Protein AF-A0A7V1F7G1-F1 (afdb_monomer)

Sequence (97 aa):
LILWGKQEGYKWFNLGMAPLSGLEDRALAPLWSRLGAFVFRHGEHFYNCQGLRQYKEKFDPEWKPKYLAYPGGFSLPRILANIASLISRGLAGIITK

pLDDT: mean 73.46, std 18.33, range [40.06, 98.31]

Structure (mmCIF, N/CA/C/O backbone):
data_AF-A0A7V1F7G1-F1
#
_entry.id   AF-A0A7V1F7G1-F1
#
loop_
_atom_site.group_PDB
_atom_site.id
_atom_site.type_symbol
_atom_site.label_atom_id
_atom_site.label_alt_id
_atom_site.label_comp_id
_atom_site.label_asym_id
_atom_site.label_entity_id
_atom_site.label_seq_id
_atom_site.pdbx_PDB_ins_code
_atom_site.Cartn_x
_atom_site.Cartn_y
_atom_site.Cartn_z
_atom_site.occupancy
_atom_site.B_iso_or_equiv
_atom_site.auth_seq_id
_atom_site.auth_comp_id
_atom_site.auth_asym_id
_atom_site.auth_atom_id
_atom_site.pdbx_PDB_model_num
ATOM 1 N N . LEU A 1 1 ? -11.628 9.507 12.114 1.00 94.25 1 LEU A N 1
ATOM 2 C CA . LEU A 1 1 ? -12.210 9.020 10.838 1.00 94.25 1 LEU A CA 1
ATOM 3 C C . LEU A 1 1 ? -12.753 7.599 10.944 1.00 94.25 1 LEU A C 1
ATOM 5 O O . LEU A 1 1 ? -13.944 7.449 10.751 1.00 94.25 1 LEU A O 1
ATOM 9 N N . ILE A 1 2 ? -11.951 6.584 11.303 1.00 95.62 2 ILE A N 1
ATOM 10 C CA . ILE A 1 2 ? -12.437 5.189 11.424 1.00 95.62 2 ILE A CA 1
ATOM 11 C C . ILE A 1 2 ? -13.606 5.069 12.419 1.00 95.62 2 ILE A C 1
ATOM 13 O O . ILE A 1 2 ? -14.654 4.537 12.072 1.00 95.62 2 ILE A O 1
ATOM 17 N N . LEU A 1 3 ? -13.460 5.622 13.632 1.00 96.69 3 LEU A N 1
ATOM 18 C CA . LEU A 1 3 ? -14.519 5.593 14.655 1.00 96.69 3 LEU A CA 1
ATOM 19 C C . LEU A 1 3 ? -15.780 6.354 14.230 1.00 96.69 3 LEU A C 1
ATOM 21 O O . LEU A 1 3 ? -16.883 5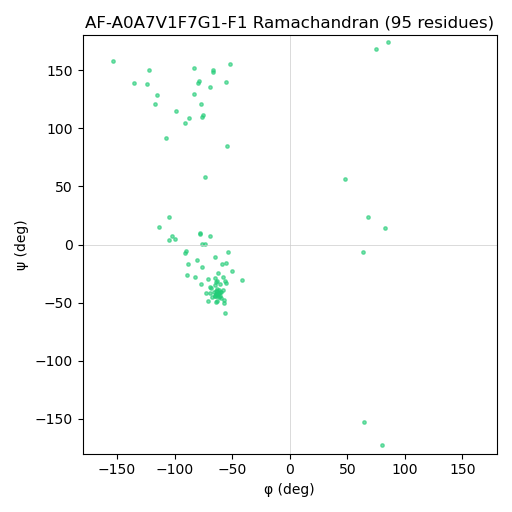.876 14.454 1.00 96.69 3 LEU A O 1
ATOM 25 N N . TRP A 1 4 ? -15.606 7.502 13.576 1.00 97.94 4 TRP A N 1
ATOM 26 C CA . TRP A 1 4 ? -16.716 8.273 13.016 1.00 97.94 4 TRP A CA 1
ATOM 27 C C . TRP A 1 4 ? -17.447 7.478 11.925 1.00 97.94 4 TRP A C 1
ATOM 29 O O . TRP A 1 4 ? -18.652 7.301 12.003 1.00 97.94 4 TRP A O 1
ATOM 39 N N . GLY A 1 5 ? -16.723 6.885 10.970 1.00 97.25 5 GLY A N 1
ATOM 40 C CA . GLY A 1 5 ? -17.333 6.053 9.930 1.00 97.25 5 GLY A CA 1
ATOM 41 C C . GLY A 1 5 ? -18.074 4.844 10.508 1.00 97.25 5 GLY A C 1
ATOM 42 O O . GLY A 1 5 ? -19.130 4.469 10.011 1.00 97.25 5 GLY A O 1
ATOM 43 N N . LYS A 1 6 ? -17.572 4.270 11.608 1.00 97.00 6 LYS A N 1
ATOM 44 C CA . LYS A 1 6 ? -18.285 3.222 12.345 1.00 97.00 6 LYS A CA 1
ATOM 45 C C . LYS A 1 6 ? -19.599 3.734 12.951 1.00 97.00 6 LYS A C 1
ATOM 47 O O . LYS A 1 6 ? -20.595 3.024 12.872 1.00 97.00 6 LYS A O 1
ATOM 52 N N . GLN A 1 7 ? -19.608 4.933 13.542 1.00 98.31 7 GLN A N 1
ATOM 53 C CA . GLN A 1 7 ? -20.819 5.560 14.097 1.00 98.31 7 GLN A CA 1
ATOM 54 C C . GLN A 1 7 ? -21.868 5.840 13.014 1.00 98.31 7 GLN A C 1
ATOM 56 O O . GLN A 1 7 ? -23.046 5.589 13.234 1.00 98.31 7 GLN A O 1
ATOM 61 N N . GLU A 1 8 ? -21.429 6.252 11.826 1.00 98.19 8 GLU A N 1
ATOM 62 C CA . GLU A 1 8 ? -22.290 6.473 10.656 1.00 98.19 8 GLU A CA 1
ATOM 63 C C . GLU A 1 8 ? -22.732 5.167 9.954 1.00 98.19 8 GLU A C 1
ATOM 65 O O . GLU A 1 8 ? -23.429 5.202 8.943 1.00 98.19 8 GLU A O 1
ATOM 70 N N . GLY A 1 9 ? -22.323 3.992 10.450 1.00 98.00 9 GLY A N 1
ATOM 71 C CA . GLY A 1 9 ? -22.752 2.693 9.918 1.00 98.00 9 GLY A CA 1
ATOM 72 C C . GLY A 1 9 ? -21.987 2.188 8.685 1.00 98.00 9 GLY A C 1
ATOM 73 O O . GLY A 1 9 ? -22.427 1.231 8.040 1.00 98.00 9 GLY A O 1
ATOM 74 N N . TYR A 1 10 ? -20.829 2.767 8.345 1.00 97.94 10 TYR A N 1
ATOM 75 C CA . TYR A 1 10 ? -19.988 2.254 7.259 1.00 97.94 10 TYR A CA 1
ATOM 76 C C . TYR A 1 10 ? -19.355 0.904 7.625 1.00 97.94 10 TYR A C 1
ATOM 78 O O . TYR A 1 10 ? -18.789 0.725 8.702 1.00 97.94 10 TYR A O 1
ATOM 86 N N . LYS A 1 11 ? -19.391 -0.043 6.678 1.00 96.44 11 LYS A N 1
ATOM 87 C CA . LYS A 1 11 ? -18.856 -1.405 6.863 1.00 96.44 11 LYS A CA 1
ATOM 88 C C . LYS A 1 11 ? -17.347 -1.516 6.651 1.00 96.44 11 LYS A C 1
ATOM 90 O O . LYS A 1 11 ? -16.717 -2.401 7.213 1.00 96.44 11 LYS A O 1
ATOM 95 N N . TRP A 1 12 ? -16.778 -0.647 5.819 1.00 95.75 12 TRP A N 1
ATOM 96 C CA . TRP A 1 12 ? -15.372 -0.702 5.424 1.00 95.75 12 TRP A CA 1
ATOM 97 C C . TRP A 1 12 ? -14.747 0.683 5.477 1.00 95.75 12 TRP A C 1
ATOM 99 O O . TRP A 1 12 ? -15.345 1.657 5.021 1.00 95.75 12 TRP A O 1
ATOM 109 N N . PHE A 1 13 ? -13.510 0.749 5.965 1.00 95.81 13 PHE A N 1
ATOM 110 C CA . PHE A 1 13 ? -12.678 1.941 5.886 1.00 95.81 13 PHE A CA 1
ATOM 111 C C . PHE A 1 13 ? -11.441 1.641 5.041 1.00 95.81 13 PHE A C 1
ATOM 113 O O . PHE A 1 13 ? -10.660 0.746 5.356 1.00 95.81 13 PHE A O 1
ATOM 120 N N . ASN A 1 14 ? -11.255 2.380 3.948 1.00 94.25 14 ASN A N 1
ATOM 121 C CA . ASN A 1 14 ? -10.110 2.191 3.067 1.00 94.25 14 ASN A CA 1
ATOM 122 C C . ASN A 1 14 ? -8.924 3.038 3.553 1.00 94.25 14 ASN A C 1
ATOM 124 O O . ASN A 1 14 ? -8.928 4.257 3.403 1.00 94.25 14 ASN A O 1
ATOM 128 N N . LEU A 1 15 ? -7.884 2.389 4.087 1.00 93.12 15 LEU A N 1
ATOM 129 C CA . LEU A 1 15 ? -6.642 3.044 4.534 1.00 93.12 15 LEU A CA 1
ATOM 130 C C . LEU A 1 15 ? -5.739 3.506 3.373 1.00 93.12 15 LEU A C 1
ATOM 132 O O . LEU A 1 15 ? -4.648 4.034 3.596 1.00 93.12 15 LEU A O 1
ATOM 136 N N . GLY A 1 16 ? -6.155 3.285 2.126 1.00 89.94 16 GLY A N 1
ATOM 137 C CA . GLY A 1 16 ? -5.364 3.522 0.927 1.00 89.94 16 GLY A CA 1
ATOM 138 C C . GLY A 1 16 ? -4.279 2.465 0.721 1.00 89.94 16 GLY A C 1
ATOM 139 O O . GLY A 1 16 ? -3.937 1.690 1.616 1.00 89.94 16 GLY A O 1
ATOM 140 N N . MET A 1 17 ? -3.677 2.460 -0.465 1.00 87.44 17 MET A N 1
ATOM 141 C CA . MET A 1 17 ? -2.633 1.495 -0.814 1.00 87.44 17 MET A CA 1
ATOM 142 C C . MET A 1 17 ? -1.350 1.680 0.012 1.00 87.44 17 MET A C 1
ATOM 144 O O . MET A 1 17 ? -0.992 2.795 0.392 1.00 87.44 17 MET A O 1
ATOM 148 N N . ALA A 1 18 ? -0.644 0.583 0.278 1.0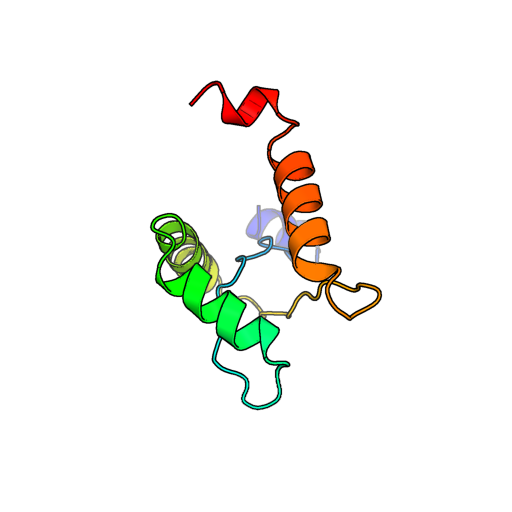0 84.81 18 ALA A N 1
ATOM 149 C CA . ALA A 1 18 ? 0.767 0.597 0.656 1.00 84.81 18 ALA A CA 1
ATOM 150 C C . ALA A 1 18 ? 1.557 0.070 -0.555 1.00 84.81 18 ALA A C 1
ATOM 152 O O . ALA A 1 18 ? 1.651 -1.153 -0.724 1.00 84.81 18 ALA A O 1
ATOM 153 N N . PRO A 1 19 ? 2.021 0.963 -1.454 1.00 68.81 19 PRO A N 1
ATOM 154 C CA . PRO A 1 19 ? 2.628 0.558 -2.714 1.00 68.81 19 PRO A CA 1
ATOM 155 C C . PRO A 1 19 ? 3.784 -0.400 -2.460 1.00 68.81 19 PRO A C 1
ATOM 157 O O . PRO A 1 19 ? 4.556 -0.190 -1.530 1.00 68.81 19 PRO A O 1
ATOM 160 N N . LEU A 1 20 ? 3.902 -1.433 -3.299 1.00 64.81 20 LEU A N 1
ATOM 161 C CA . LEU A 1 20 ? 5.091 -2.292 -3.406 1.00 64.81 20 LEU A CA 1
ATOM 162 C C . LEU A 1 20 ? 5.454 -3.113 -2.152 1.00 64.81 20 LEU A C 1
ATOM 164 O O . LEU A 1 20 ? 6.285 -4.006 -2.227 1.00 64.81 20 LEU A O 1
ATOM 168 N N . SER A 1 21 ? 4.763 -2.900 -1.034 1.00 65.25 21 SER A N 1
ATOM 169 C CA . SER A 1 21 ? 4.939 -3.612 0.236 1.00 65.25 21 SER A CA 1
ATOM 170 C C . SER A 1 21 ? 4.593 -5.106 0.192 1.00 65.25 21 SER A C 1
ATOM 172 O O . SER A 1 21 ? 4.845 -5.818 1.153 1.00 65.25 21 SER A O 1
ATOM 174 N N . GLY A 1 22 ? 3.972 -5.566 -0.898 1.00 60.12 22 GLY A N 1
ATOM 175 C CA . GLY A 1 22 ? 3.643 -6.970 -1.156 1.00 60.12 22 GLY A CA 1
ATOM 176 C C . GLY A 1 22 ? 4.419 -7.571 -2.3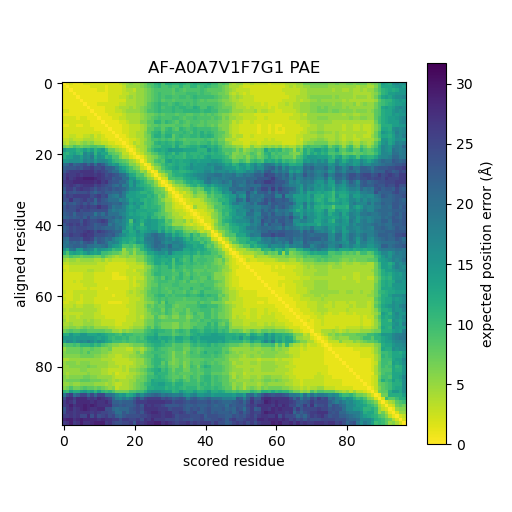29 1.00 60.12 22 GLY A C 1
ATOM 177 O O . GLY A 1 22 ? 4.001 -8.605 -2.848 1.00 60.12 22 GLY A O 1
ATOM 178 N N . LEU A 1 23 ? 5.499 -6.921 -2.789 1.00 58.56 23 LEU A N 1
ATOM 179 C CA . LEU A 1 23 ? 6.451 -7.503 -3.744 1.00 58.56 23 LEU A CA 1
ATOM 180 C C . LEU A 1 23 ? 7.334 -8.550 -3.045 1.00 58.56 23 LEU A C 1
ATOM 182 O O . LEU A 1 23 ? 8.553 -8.430 -3.008 1.00 58.56 23 LEU A O 1
ATOM 186 N N . GLU A 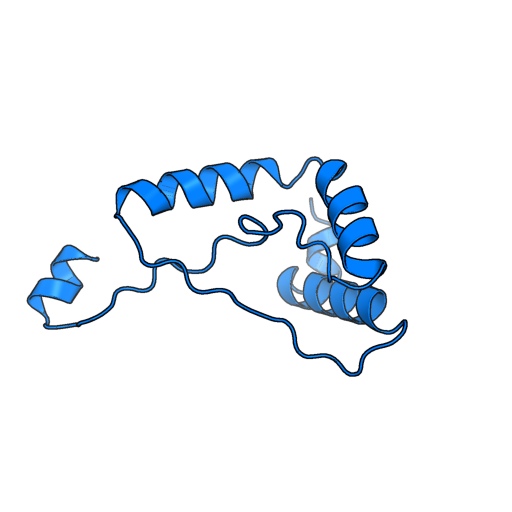1 24 ? 6.724 -9.572 -2.461 1.00 48.41 24 GLU A N 1
ATOM 187 C CA . GLU A 1 24 ? 7.450 -10.790 -2.114 1.00 48.41 24 GLU A CA 1
ATOM 188 C C . GLU A 1 24 ? 7.623 -11.634 -3.381 1.00 48.41 24 GLU A C 1
ATOM 190 O O . GLU A 1 24 ? 6.731 -11.681 -4.237 1.00 48.41 24 GLU A O 1
ATOM 195 N N . ASP A 1 25 ? 8.804 -12.248 -3.511 1.00 47.28 25 ASP A N 1
ATOM 196 C CA . ASP A 1 25 ? 9.283 -13.047 -4.645 1.00 47.28 25 ASP A CA 1
ATOM 197 C C . ASP A 1 25 ? 8.294 -14.181 -4.997 1.00 47.28 25 ASP A C 1
ATOM 199 O O . ASP A 1 25 ? 8.423 -15.331 -4.578 1.00 47.28 25 ASP A O 1
ATOM 203 N N . ARG A 1 26 ? 7.273 -13.874 -5.803 1.00 47.72 26 ARG A N 1
ATOM 204 C CA . ARG A 1 26 ? 6.410 -14.895 -6.406 1.00 47.72 26 ARG A CA 1
ATOM 205 C C . ARG A 1 26 ? 7.168 -15.543 -7.562 1.00 47.72 26 ARG A C 1
ATOM 207 O O . ARG A 1 26 ? 7.340 -14.936 -8.617 1.00 47.72 26 ARG A O 1
ATOM 214 N N . ALA A 1 27 ? 7.562 -16.800 -7.365 1.00 42.62 27 ALA A N 1
ATOM 215 C CA . ALA A 1 27 ? 8.373 -17.616 -8.276 1.00 42.62 27 ALA A CA 1
ATOM 216 C C . ALA A 1 27 ? 7.833 -17.764 -9.719 1.00 42.62 27 ALA A C 1
ATOM 218 O O . ALA A 1 27 ? 8.585 -18.143 -10.610 1.00 42.62 27 ALA A O 1
ATOM 219 N N . LEU A 1 28 ? 6.555 -17.447 -9.967 1.00 44.81 28 LEU A N 1
ATOM 220 C CA . LEU A 1 28 ? 5.901 -17.546 -11.283 1.00 44.81 28 LEU A CA 1
ATOM 221 C C . LEU A 1 28 ? 5.789 -16.212 -12.032 1.00 44.81 28 LEU A C 1
ATOM 223 O O . LEU A 1 28 ? 5.136 -16.134 -13.072 1.00 44.81 28 LEU A O 1
ATOM 227 N N . ALA A 1 29 ? 6.362 -15.137 -11.501 1.00 50.44 29 ALA A N 1
ATOM 228 C CA . ALA A 1 29 ? 6.243 -13.842 -12.140 1.00 50.44 29 ALA A CA 1
ATOM 229 C C . ALA A 1 29 ? 7.246 -13.717 -13.321 1.00 50.44 29 ALA A C 1
ATOM 231 O O . ALA A 1 29 ? 8.383 -14.180 -13.197 1.00 50.44 29 ALA A O 1
ATOM 232 N N . PRO A 1 30 ? 6.848 -13.124 -14.472 1.00 57.28 30 PRO A N 1
ATOM 233 C CA . PRO A 1 30 ? 7.704 -12.980 -15.659 1.00 57.28 30 PRO A CA 1
ATOM 234 C C . PRO A 1 30 ? 9.051 -12.337 -15.313 1.00 57.28 30 PRO A C 1
ATOM 236 O O . PRO A 1 30 ? 9.100 -11.554 -14.377 1.00 57.28 30 PRO A O 1
ATOM 239 N N . LEU A 1 31 ? 10.120 -12.559 -16.092 1.00 56.94 31 LEU A N 1
ATOM 240 C CA . LEU A 1 31 ? 11.465 -11.969 -15.877 1.00 56.94 31 LEU A CA 1
ATOM 241 C C . LEU A 1 31 ? 11.468 -10.476 -15.458 1.00 56.94 31 LEU A C 1
ATOM 243 O O . LEU A 1 31 ? 12.330 -10.045 -14.692 1.00 56.94 31 LEU A O 1
ATOM 247 N N . TRP A 1 32 ? 10.468 -9.707 -15.896 1.00 57.44 32 TRP A N 1
ATOM 248 C CA . TRP A 1 32 ? 10.222 -8.317 -15.510 1.00 57.44 32 TRP A CA 1
ATOM 249 C C . TRP A 1 32 ? 9.903 -8.071 -14.030 1.00 57.44 32 TRP A C 1
ATOM 251 O O . TRP A 1 32 ? 10.259 -7.013 -13.523 1.00 57.44 32 TRP A O 1
ATOM 261 N N . SER A 1 33 ? 9.267 -8.996 -13.312 1.00 58.56 33 SER A N 1
ATOM 262 C CA . SER A 1 33 ? 9.023 -8.851 -11.870 1.00 58.56 33 SER A CA 1
ATOM 263 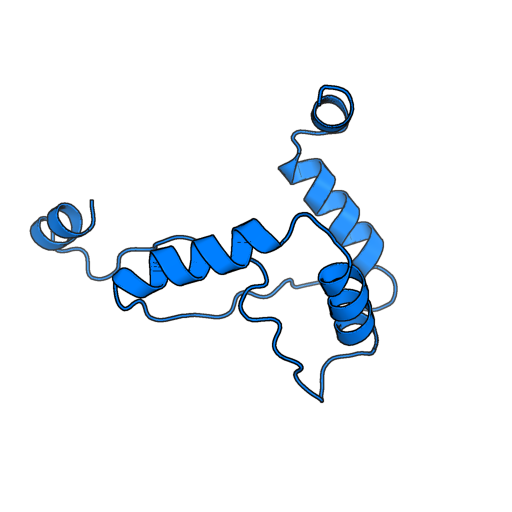C C . SER A 1 33 ? 10.317 -8.947 -11.068 1.00 58.56 33 SER A C 1
ATOM 265 O O . SER A 1 33 ? 10.486 -8.203 -10.109 1.00 58.56 33 SER A O 1
ATOM 267 N N . ARG A 1 34 ? 11.249 -9.812 -11.493 1.00 57.38 34 ARG A N 1
ATOM 268 C CA . ARG A 1 34 ? 12.564 -10.001 -10.864 1.00 57.38 34 ARG A CA 1
ATOM 269 C C . ARG A 1 34 ? 13.484 -8.817 -11.153 1.00 57.38 34 ARG A C 1
ATOM 271 O O . ARG A 1 34 ? 14.142 -8.331 -10.240 1.00 57.38 34 ARG A O 1
ATOM 278 N N . LEU A 1 35 ? 13.467 -8.309 -12.390 1.00 59.38 35 LEU A N 1
ATOM 279 C CA . LEU A 1 35 ? 14.144 -7.060 -12.772 1.00 59.38 35 LEU A CA 1
ATOM 280 C C . LEU A 1 35 ? 13.551 -5.846 -12.049 1.00 59.38 35 LEU A C 1
ATOM 282 O O . LEU A 1 35 ? 14.300 -5.030 -11.522 1.00 59.38 35 LEU A O 1
ATOM 286 N N . GLY A 1 36 ? 12.222 -5.770 -11.945 1.00 58.38 36 GLY A N 1
ATOM 287 C CA . GLY A 1 36 ? 11.529 -4.790 -11.119 1.00 58.38 36 GLY A CA 1
ATOM 288 C C . GLY A 1 36 ? 12.008 -4.874 -9.675 1.00 58.38 36 GLY A C 1
ATOM 289 O O . GLY A 1 36 ? 12.568 -3.910 -9.173 1.00 58.38 36 GLY A O 1
ATOM 290 N N . ALA A 1 37 ? 11.875 -6.031 -9.022 1.00 57.72 37 ALA A N 1
ATOM 291 C CA . ALA A 1 37 ? 12.317 -6.252 -7.642 1.00 57.72 37 ALA A CA 1
ATOM 292 C C . ALA A 1 37 ? 13.804 -5.916 -7.428 1.00 57.72 37 ALA A C 1
ATOM 294 O O . ALA A 1 37 ? 14.177 -5.439 -6.359 1.00 57.72 37 ALA A O 1
ATOM 295 N N . PHE A 1 38 ? 14.656 -6.125 -8.434 1.00 54.50 38 PHE A N 1
ATOM 296 C CA . PHE A 1 38 ? 16.074 -5.770 -8.388 1.00 54.50 38 PHE A CA 1
ATOM 297 C C . PHE A 1 38 ? 16.313 -4.253 -8.436 1.00 54.50 38 PHE A C 1
ATOM 299 O O . PHE A 1 38 ? 17.020 -3.732 -7.574 1.00 54.50 38 PHE A O 1
ATOM 306 N N . VAL A 1 39 ? 15.684 -3.541 -9.377 1.00 57.00 39 VAL A N 1
ATOM 307 C CA . VAL A 1 39 ? 15.737 -2.067 -9.457 1.00 57.00 39 VAL A CA 1
ATOM 308 C C . VAL A 1 39 ? 15.070 -1.432 -8.229 1.00 57.00 39 VAL A C 1
ATOM 310 O O . VAL A 1 39 ? 15.554 -0.430 -7.714 1.00 57.00 39 VAL A O 1
ATOM 313 N N . PHE A 1 40 ? 14.010 -2.050 -7.698 1.00 55.94 40 PHE A N 1
ATOM 314 C CA . PHE A 1 40 ? 13.323 -1.613 -6.480 1.00 55.94 40 PHE A CA 1
ATOM 315 C C . PHE A 1 40 ? 14.170 -1.813 -5.218 1.00 55.94 40 PHE A C 1
ATOM 317 O O . PHE A 1 40 ? 14.209 -0.911 -4.386 1.00 55.94 40 PHE A O 1
ATOM 324 N N . ARG A 1 41 ? 14.886 -2.940 -5.076 1.00 52.97 41 ARG A N 1
ATOM 325 C CA . ARG A 1 41 ? 15.805 -3.179 -3.943 1.00 52.97 41 ARG A CA 1
ATOM 326 C C . ARG A 1 41 ? 16.966 -2.181 -3.881 1.00 52.97 41 ARG A C 1
ATOM 328 O O . ARG A 1 41 ? 17.487 -1.958 -2.798 1.00 52.97 41 ARG A O 1
ATOM 335 N N . HIS A 1 42 ? 17.340 -1.576 -5.009 1.00 51.00 42 HIS A N 1
ATOM 336 C CA . HIS A 1 42 ? 18.436 -0.602 -5.098 1.00 51.00 42 HIS A CA 1
ATOM 337 C C . HIS A 1 42 ? 17.951 0.855 -5.234 1.00 51.00 42 HIS A C 1
ATOM 339 O O . HIS A 1 42 ? 18.761 1.762 -5.403 1.00 51.00 42 HIS A O 1
ATOM 345 N N . GLY A 1 43 ? 16.637 1.102 -5.170 1.00 53.12 43 GLY A N 1
ATOM 346 C CA . GLY A 1 43 ? 16.067 2.446 -5.184 1.00 53.12 43 GLY A CA 1
ATOM 347 C C . GLY A 1 43 ? 15.912 2.994 -3.766 1.00 53.12 43 GLY A C 1
ATOM 348 O O . GLY A 1 43 ? 14.963 2.642 -3.070 1.00 53.12 43 GLY A O 1
ATOM 349 N N . GLU A 1 44 ? 16.791 3.908 -3.359 1.00 44.34 44 GLU A N 1
ATOM 350 C CA . GLU A 1 44 ? 16.861 4.547 -2.026 1.00 44.34 44 GLU A CA 1
ATOM 351 C C . GLU A 1 44 ? 15.547 5.216 -1.526 1.00 44.34 44 GLU A C 1
ATOM 353 O O . GLU A 1 44 ? 15.451 5.637 -0.378 1.00 44.34 44 GLU A O 1
ATOM 358 N N . HIS A 1 45 ? 14.490 5.306 -2.346 1.00 50.06 45 HIS A N 1
ATOM 359 C CA . HIS A 1 45 ? 13.214 5.964 -2.013 1.00 50.06 45 HIS A CA 1
ATOM 360 C C . HIS A 1 45 ? 12.132 5.054 -1.388 1.00 50.06 45 HIS A C 1
ATOM 362 O O . HIS A 1 45 ? 11.086 5.555 -0.960 1.00 50.06 45 HIS A O 1
ATOM 368 N N . PHE A 1 46 ? 12.330 3.730 -1.321 1.00 53.19 46 PHE A N 1
ATOM 369 C CA . PHE A 1 46 ? 11.269 2.786 -0.912 1.00 53.19 46 PHE A CA 1
ATOM 370 C C . PHE A 1 46 ? 11.189 2.481 0.588 1.00 53.19 46 PHE A C 1
ATOM 372 O O . PHE A 1 46 ? 10.201 1.886 1.027 1.00 53.19 46 PHE A O 1
ATOM 379 N N . TYR A 1 47 ? 12.132 2.977 1.393 1.00 47.38 47 TYR A N 1
ATOM 380 C CA . TYR A 1 47 ? 12.075 2.872 2.859 1.00 47.38 47 TYR A CA 1
ATOM 381 C C . TYR A 1 47 ? 10.770 3.471 3.434 1.00 47.38 47 TYR A C 1
ATOM 383 O O . TYR A 1 47 ? 10.186 2.945 4.384 1.00 47.38 47 TYR A O 1
ATOM 391 N N . ASN A 1 48 ? 10.218 4.497 2.770 1.00 57.59 48 ASN A N 1
ATOM 392 C CA . ASN A 1 48 ? 8.936 5.116 3.126 1.00 57.59 48 ASN A CA 1
ATOM 393 C C . ASN A 1 48 ? 7.731 4.168 2.982 1.00 57.59 48 ASN A C 1
ATOM 395 O O . ASN A 1 48 ? 6.764 4.274 3.738 1.00 57.59 48 ASN A O 1
ATOM 399 N N . CYS A 1 49 ? 7.758 3.231 2.028 1.00 65.69 49 CYS A N 1
ATOM 400 C CA . CYS A 1 49 ? 6.613 2.354 1.762 1.00 65.69 49 CYS A CA 1
ATOM 401 C C . CYS A 1 49 ? 6.488 1.231 2.802 1.00 65.69 49 CYS A C 1
ATOM 403 O O . CYS A 1 49 ? 5.370 0.866 3.176 1.00 65.69 49 CYS A O 1
ATOM 405 N N . GLN A 1 50 ? 7.616 0.723 3.308 1.00 69.56 50 GLN A N 1
ATOM 406 C CA . GLN A 1 50 ? 7.630 -0.270 4.385 1.00 69.56 50 GLN A CA 1
ATOM 407 C C . GLN A 1 50 ? 7.125 0.337 5.702 1.00 69.56 50 GLN A C 1
ATOM 409 O O . GLN A 1 50 ? 6.246 -0.242 6.342 1.00 69.56 50 GLN A O 1
ATOM 414 N N . GLY A 1 51 ? 7.589 1.544 6.052 1.00 78.12 51 GLY A N 1
ATOM 415 C CA . GLY A 1 51 ? 7.084 2.280 7.216 1.00 78.12 51 GLY A CA 1
ATOM 416 C C . GLY A 1 51 ? 5.588 2.603 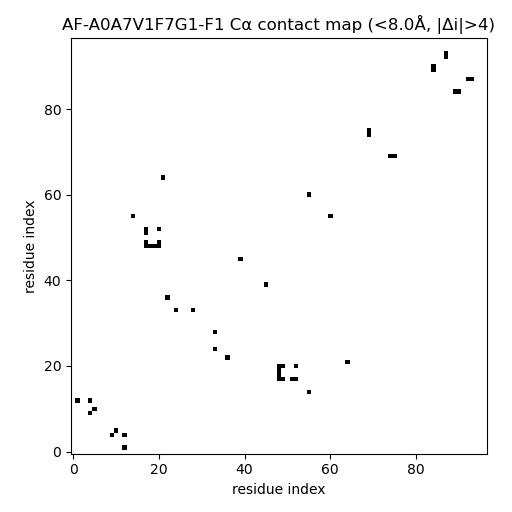7.110 1.00 78.12 51 GLY A C 1
ATOM 417 O O . GLY A 1 51 ? 4.847 2.445 8.081 1.00 78.12 51 GLY A O 1
ATOM 418 N N . LEU A 1 52 ? 5.104 2.967 5.916 1.00 82.88 52 LEU A N 1
ATOM 419 C CA . LEU A 1 52 ? 3.678 3.209 5.678 1.00 82.88 52 LEU A CA 1
ATOM 420 C C . LEU A 1 52 ? 2.826 1.947 5.875 1.00 82.88 52 LEU A C 1
ATOM 422 O O . LEU A 1 52 ? 1.733 2.038 6.438 1.00 82.88 52 LEU A O 1
ATOM 426 N N . ARG A 1 53 ? 3.302 0.774 5.432 1.00 85.81 53 ARG A N 1
ATOM 427 C CA . ARG A 1 53 ? 2.605 -0.493 5.698 1.00 85.81 53 ARG A CA 1
ATOM 428 C C . ARG A 1 53 ? 2.563 -0.798 7.191 1.00 85.81 53 ARG A C 1
ATOM 430 O O . ARG A 1 53 ? 1.478 -1.023 7.709 1.00 85.81 53 ARG A O 1
ATOM 437 N N . GLN A 1 54 ? 3.700 -0.725 7.880 1.00 87.38 54 GLN A N 1
ATOM 438 C CA . GLN A 1 54 ? 3.771 -0.956 9.328 1.00 87.38 54 GLN A CA 1
ATOM 439 C C . GLN A 1 54 ? 2.866 -0.001 10.115 1.00 87.38 54 GLN A C 1
ATOM 441 O O . GLN A 1 54 ? 2.211 -0.404 11.071 1.00 87.38 54 GLN A O 1
ATOM 446 N N . TYR A 1 55 ? 2.786 1.267 9.702 1.00 89.50 55 TYR A N 1
ATOM 447 C CA . TYR A 1 55 ? 1.857 2.226 10.293 1.00 89.50 55 TYR A CA 1
ATOM 448 C C . TYR A 1 55 ? 0.397 1.779 10.140 1.00 89.50 55 TYR A C 1
ATOM 450 O O . TYR A 1 55 ? -0.364 1.859 11.102 1.00 89.50 55 TYR A O 1
ATOM 458 N N . LYS A 1 56 ? 0.012 1.302 8.950 1.00 92.62 56 LYS A N 1
ATOM 459 C CA . LYS A 1 56 ? -1.352 0.834 8.662 1.00 92.62 56 LYS A CA 1
ATOM 460 C C . LYS A 1 56 ? -1.685 -0.485 9.358 1.00 92.62 56 LYS A C 1
ATOM 462 O O . LYS A 1 56 ? -2.835 -0.675 9.732 1.00 92.62 56 LYS A O 1
ATOM 467 N N . GLU A 1 57 ? -0.691 -1.340 9.588 1.00 93.25 57 GLU A N 1
ATOM 468 C CA . GLU A 1 57 ? -0.852 -2.614 10.302 1.00 93.25 57 GLU A CA 1
ATOM 469 C C . GLU A 1 57 ? -1.407 -2.427 11.722 1.00 93.25 57 GLU A C 1
ATOM 471 O O . GLU A 1 57 ? -2.132 -3.275 12.225 1.00 93.25 57 GLU A O 1
ATOM 476 N N . LYS A 1 58 ? -1.156 -1.267 12.346 1.00 95.25 58 LYS A N 1
ATOM 477 C CA . LYS A 1 58 ? -1.677 -0.908 13.679 1.00 95.25 58 LYS A CA 1
ATOM 478 C C . LYS A 1 58 ? -3.207 -0.908 13.772 1.00 95.25 58 LYS A C 1
ATOM 480 O O . LYS A 1 58 ? -3.741 -0.873 14.875 1.00 95.25 58 LYS A O 1
ATOM 485 N N . PHE A 1 59 ? -3.898 -0.885 12.633 1.00 95.06 59 PHE A N 1
ATOM 486 C CA . PHE A 1 59 ? -5.357 -0.884 12.544 1.00 95.06 59 PHE A CA 1
ATOM 487 C C . PHE A 1 59 ? -5.939 -2.257 12.177 1.00 95.06 59 PHE A C 1
ATOM 489 O O . PHE A 1 59 ? -7.135 -2.320 11.909 1.00 95.06 59 PHE A O 1
ATOM 496 N N . ASP A 1 60 ? -5.111 -3.309 12.133 1.00 94.38 60 ASP A N 1
ATOM 497 C CA . ASP A 1 60 ? -5.486 -4.677 11.744 1.00 94.38 60 ASP A CA 1
ATOM 498 C C . ASP A 1 60 ? -6.308 -4.754 10.432 1.00 94.38 60 ASP A C 1
ATOM 500 O O . ASP A 1 60 ? -7.458 -5.199 10.421 1.00 94.38 60 ASP A O 1
ATOM 504 N N . PRO A 1 61 ? -5.792 -4.224 9.302 1.00 95.31 61 PRO A N 1
ATOM 505 C CA . PRO A 1 61 ? -6.558 -4.163 8.066 1.00 95.31 61 PRO A CA 1
ATOM 506 C C . PRO A 1 61 ? -6.510 -5.464 7.260 1.00 95.31 61 PRO A C 1
ATOM 508 O O . PRO A 1 61 ? -5.491 -6.145 7.172 1.00 95.31 61 PRO A O 1
ATOM 511 N N . GLU A 1 62 ? -7.571 -5.720 6.494 1.00 94.31 62 GLU A N 1
ATOM 512 C CA . GLU A 1 62 ? -7.533 -6.735 5.442 1.00 94.31 62 GLU A CA 1
ATOM 513 C C . GLU A 1 62 ? -6.757 -6.242 4.208 1.00 94.31 62 GLU A C 1
ATOM 515 O O . GLU A 1 62 ? -7.215 -5.378 3.448 1.00 94.31 62 GLU A O 1
ATOM 520 N N . TRP A 1 63 ? -5.588 -6.833 3.954 1.00 90.38 63 TRP A N 1
ATOM 521 C CA . TRP A 1 63 ? -4.779 -6.518 2.777 1.00 90.38 63 TRP A CA 1
ATOM 522 C C . TRP A 1 63 ? -5.326 -7.167 1.502 1.00 90.38 63 TRP A C 1
ATOM 524 O O . TRP A 1 63 ? -5.376 -8.388 1.373 1.00 90.38 63 TRP A O 1
ATOM 534 N N . LYS A 1 64 ? -5.659 -6.340 0.503 1.00 89.00 64 LYS A N 1
ATOM 535 C CA . LYS A 1 64 ? -6.100 -6.791 -0.830 1.00 89.00 64 LYS A CA 1
ATOM 536 C C . LYS A 1 64 ? -5.093 -6.367 -1.906 1.00 89.00 64 LYS A C 1
ATOM 538 O O . LYS A 1 64 ? -4.757 -5.180 -1.967 1.00 89.00 64 LYS A O 1
ATOM 543 N N . PRO A 1 65 ? -4.615 -7.286 -2.771 1.00 85.19 65 PRO A N 1
ATOM 544 C CA . PRO A 1 65 ? -3.664 -6.939 -3.821 1.00 85.19 65 PRO A CA 1
ATOM 545 C C . PRO A 1 65 ? -4.300 -6.012 -4.865 1.00 85.19 65 PRO A C 1
ATOM 547 O O . PRO A 1 65 ? -5.504 -6.059 -5.130 1.00 85.19 65 PRO A O 1
ATOM 550 N N . LYS A 1 66 ? -3.470 -5.164 -5.475 1.00 83.38 66 LYS A N 1
ATOM 551 C CA . LYS A 1 66 ? -3.835 -4.308 -6.609 1.00 83.38 66 LYS A CA 1
ATOM 552 C C . LYS A 1 66 ? -2.883 -4.596 -7.763 1.00 83.38 66 LYS A C 1
ATOM 554 O O . LYS A 1 66 ? -1.685 -4.751 -7.543 1.00 83.38 66 LYS A O 1
ATOM 559 N N . TYR A 1 67 ? -3.431 -4.669 -8.970 1.00 82.94 67 TYR A N 1
ATOM 560 C CA . TYR A 1 67 ? -2.712 -5.077 -10.174 1.00 82.94 67 TYR A CA 1
ATOM 561 C C . TYR A 1 67 ? -2.769 -3.980 -11.232 1.00 82.94 67 TYR A C 1
ATOM 563 O O . TYR A 1 67 ? -3.747 -3.238 -11.313 1.00 82.94 67 TYR A O 1
ATOM 571 N N . LEU A 1 68 ? -1.725 -3.912 -12.056 1.00 84.00 68 LEU A N 1
ATOM 572 C CA . LEU A 1 68 ? -1.683 -3.085 -13.254 1.00 84.00 68 LEU A CA 1
ATOM 573 C C . LEU A 1 68 ? -2.007 -3.966 -14.465 1.00 84.00 68 LEU A C 1
ATOM 575 O O . LEU A 1 68 ? -1.241 -4.874 -14.782 1.00 84.00 68 LEU A O 1
ATOM 579 N N . ALA A 1 69 ? -3.126 -3.696 -15.136 1.00 89.50 69 ALA A N 1
ATOM 580 C CA . ALA A 1 69 ? -3.453 -4.326 -16.412 1.00 89.50 69 ALA A CA 1
ATOM 581 C C . ALA A 1 69 ? -2.754 -3.576 -17.556 1.00 89.50 69 ALA A C 1
ATOM 583 O O . ALA A 1 69 ? -2.840 -2.351 -17.636 1.00 89.50 69 ALA A O 1
ATOM 584 N N . TYR A 1 70 ? -2.050 -4.300 -18.427 1.00 83.94 70 TYR A N 1
ATOM 585 C CA . TYR A 1 70 ? -1.322 -3.728 -19.560 1.00 83.94 70 TYR A CA 1
ATOM 586 C C . TYR A 1 70 ? -1.186 -4.758 -20.698 1.00 83.94 70 TYR A C 1
ATOM 588 O O . TYR A 1 70 ? -1.258 -5.957 -20.427 1.00 83.94 70 TYR A O 1
ATOM 596 N N . PRO A 1 71 ? -0.970 -4.334 -21.959 1.00 80.50 71 PRO A N 1
ATOM 597 C CA . PRO A 1 71 ? -0.987 -5.219 -23.134 1.00 80.50 71 PRO A CA 1
ATOM 598 C C . PRO A 1 71 ? 0.179 -6.229 -23.230 1.00 80.50 71 PRO A C 1
ATOM 600 O O . PRO A 1 71 ? 0.304 -6.922 -24.234 1.00 80.50 71 PRO A O 1
ATOM 603 N N . GLY A 1 72 ? 1.029 -6.353 -22.204 1.00 76.25 72 GLY A N 1
ATOM 604 C CA . GLY A 1 72 ? 2.154 -7.291 -22.183 1.00 76.25 72 GLY A CA 1
ATOM 605 C C . GLY A 1 72 ? 3.392 -6.816 -22.959 1.00 76.25 72 GLY A C 1
ATOM 606 O O . GLY A 1 72 ? 3.497 -5.661 -23.386 1.00 76.25 72 GLY A O 1
ATOM 607 N N . GLY A 1 73 ? 4.376 -7.709 -23.098 1.00 75.31 73 GLY A N 1
ATOM 608 C CA . GLY A 1 73 ? 5.625 -7.452 -23.827 1.00 75.31 73 GLY A CA 1
ATOM 609 C C . GLY A 1 73 ? 6.511 -6.357 -23.213 1.00 75.31 73 GLY A C 1
ATOM 610 O O . GLY A 1 73 ? 6.472 -6.091 -22.012 1.00 75.31 73 GLY A O 1
ATOM 611 N N . PHE A 1 74 ? 7.309 -5.696 -24.057 1.00 76.69 74 PHE A N 1
ATOM 612 C CA . PHE A 1 74 ? 8.276 -4.653 -23.671 1.00 76.69 74 PHE A CA 1
ATOM 613 C C . PHE A 1 74 ? 7.647 -3.277 -23.382 1.00 76.69 74 PHE A C 1
ATOM 615 O O . PHE A 1 74 ? 8.355 -2.285 -23.230 1.00 76.69 74 PHE A O 1
ATOM 622 N N . SER A 1 75 ? 6.316 -3.189 -23.300 1.00 82.25 75 SER A N 1
ATOM 623 C CA . SER A 1 75 ? 5.612 -1.923 -23.054 1.00 82.25 75 SER A CA 1
ATOM 624 C C . SER A 1 75 ? 5.686 -1.456 -21.593 1.00 82.25 75 SER A C 1
ATOM 626 O O . SER A 1 75 ? 5.511 -0.267 -21.322 1.00 82.25 75 SER A O 1
ATOM 628 N N . LEU A 1 76 ? 5.990 -2.361 -20.652 1.00 79.50 76 LEU A N 1
ATOM 629 C CA . LEU A 1 76 ? 5.933 -2.095 -19.212 1.00 79.50 76 LEU A CA 1
ATOM 630 C C . LEU A 1 76 ? 6.811 -0.910 -18.755 1.00 79.50 76 LEU A C 1
ATOM 632 O O . LEU A 1 76 ? 6.274 -0.047 -18.061 1.00 79.50 76 LEU A O 1
ATOM 636 N N . PRO A 1 77 ? 8.097 -0.779 -19.150 1.00 79.19 77 PRO A N 1
ATOM 637 C CA . PRO A 1 77 ? 8.917 0.361 -18.731 1.00 79.19 77 PRO A CA 1
ATOM 638 C C . PRO A 1 77 ? 8.334 1.709 -19.172 1.00 79.19 77 PRO A C 1
ATOM 640 O O . PRO A 1 77 ? 8.286 2.656 -18.388 1.00 79.19 77 PRO A O 1
ATOM 643 N N . ARG A 1 78 ? 7.816 1.785 -20.405 1.00 83.00 78 ARG A N 1
ATOM 644 C CA . ARG A 1 78 ? 7.182 2.998 -20.940 1.00 83.00 78 ARG A CA 1
ATOM 645 C C . ARG A 1 78 ? 5.900 3.344 -20.181 1.00 83.00 78 ARG A C 1
ATOM 647 O O . ARG A 1 78 ? 5.657 4.510 -19.889 1.00 83.00 78 ARG A O 1
ATOM 654 N N . ILE A 1 79 ? 5.094 2.340 -19.841 1.00 85.62 79 ILE A N 1
ATOM 655 C CA . ILE A 1 79 ? 3.863 2.524 -19.062 1.00 85.62 79 ILE A CA 1
ATOM 656 C C . ILE A 1 79 ? 4.188 3.027 -17.653 1.00 85.62 79 ILE A C 1
ATOM 658 O O . ILE A 1 79 ? 3.560 3.978 -17.194 1.00 85.62 79 ILE A O 1
ATOM 662 N N . LEU A 1 80 ? 5.196 2.452 -16.991 1.00 81.75 80 LEU A N 1
ATOM 663 C CA . LEU A 1 80 ? 5.646 2.916 -15.676 1.00 81.75 80 LEU A CA 1
ATOM 664 C C . LEU A 1 80 ? 6.159 4.363 -15.725 1.00 81.75 80 LEU A C 1
ATOM 666 O O . LEU A 1 80 ? 5.797 5.152 -14.856 1.00 81.75 80 LEU A O 1
ATOM 670 N N . ALA A 1 81 ? 6.925 4.736 -16.755 1.00 79.44 81 ALA A N 1
ATOM 671 C CA . ALA A 1 81 ? 7.382 6.114 -16.953 1.00 79.44 81 ALA A CA 1
ATOM 672 C C . ALA A 1 81 ? 6.211 7.094 -17.155 1.00 79.44 81 ALA A C 1
ATOM 674 O O . ALA A 1 81 ? 6.184 8.166 -16.550 1.00 79.44 81 ALA A O 1
ATOM 675 N N . ASN A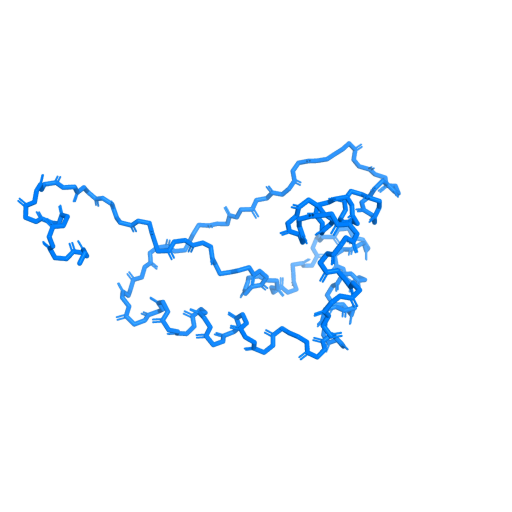 1 82 ? 5.204 6.708 -17.945 1.00 85.44 82 ASN A N 1
ATOM 676 C CA . ASN A 1 82 ? 3.997 7.515 -18.137 1.00 85.44 82 ASN A CA 1
ATOM 677 C C . ASN A 1 82 ? 3.212 7.687 -16.828 1.00 85.44 82 ASN A C 1
ATOM 679 O O . ASN A 1 82 ? 2.795 8.797 -16.507 1.00 85.44 82 ASN A O 1
ATOM 683 N N . ILE A 1 83 ? 3.039 6.610 -16.052 1.00 84.94 83 ILE A N 1
ATOM 684 C CA . ILE A 1 83 ? 2.374 6.657 -14.742 1.00 84.94 83 ILE A CA 1
ATOM 685 C C . ILE A 1 83 ? 3.149 7.566 -13.781 1.00 84.94 83 ILE A C 1
ATOM 687 O O . ILE A 1 83 ? 2.540 8.403 -13.119 1.00 84.94 83 ILE A O 1
ATOM 691 N N . ALA A 1 84 ? 4.478 7.448 -13.730 1.00 77.38 84 ALA A N 1
ATOM 692 C CA . ALA A 1 84 ? 5.317 8.300 -12.892 1.00 77.38 84 ALA A CA 1
ATOM 693 C C . ALA A 1 84 ? 5.161 9.785 -13.259 1.00 77.38 84 ALA A C 1
ATOM 695 O O . ALA A 1 84 ? 4.937 10.597 -12.367 1.00 77.38 84 ALA A O 1
ATOM 696 N N . SER A 1 85 ? 5.185 10.118 -14.554 1.00 79.94 85 SER A N 1
ATOM 697 C CA . SER A 1 85 ? 4.967 11.485 -15.055 1.00 79.94 85 SER A CA 1
ATOM 698 C C . SER A 1 85 ? 3.581 12.037 -14.693 1.00 79.94 85 SER A C 1
ATOM 700 O O . SER A 1 85 ? 3.450 13.189 -14.276 1.00 79.94 85 SER A O 1
ATOM 702 N N . LEU A 1 86 ? 2.535 11.207 -14.790 1.00 84.06 86 LEU A N 1
ATOM 703 C CA . LEU A 1 86 ? 1.174 11.589 -14.400 1.00 84.06 86 LEU A CA 1
ATOM 704 C C . LEU A 1 86 ? 1.066 11.858 -12.893 1.00 84.06 86 LEU A C 1
ATOM 706 O O . LEU A 1 86 ? 0.469 12.855 -12.487 1.00 84.06 86 LEU A O 1
ATOM 710 N N . ILE A 1 87 ? 1.666 10.998 -12.065 1.00 75.94 87 ILE A N 1
ATOM 711 C CA . ILE A 1 87 ? 1.660 11.148 -10.602 1.00 75.94 87 ILE A CA 1
ATOM 712 C C . ILE A 1 87 ? 2.503 12.357 -10.174 1.00 75.94 87 ILE A C 1
ATOM 714 O O . ILE A 1 87 ? 2.109 13.083 -9.263 1.00 75.94 87 ILE A O 1
ATOM 718 N N . SER A 1 88 ? 3.629 12.618 -10.846 1.00 70.19 88 SER A N 1
ATOM 719 C CA . SER A 1 88 ? 4.523 13.744 -10.550 1.00 70.19 88 SER A CA 1
ATOM 720 C C . SER A 1 88 ? 4.024 15.097 -11.070 1.00 70.19 88 SER A C 1
ATOM 722 O O . SER A 1 88 ? 4.767 16.075 -10.991 1.00 70.19 88 SER A O 1
ATOM 724 N N . ARG A 1 89 ? 2.779 15.185 -11.574 1.00 59.66 89 ARG A N 1
ATOM 725 C CA . ARG A 1 89 ? 2.168 16.422 -12.105 1.00 59.66 89 ARG A CA 1
ATOM 726 C C . ARG A 1 89 ? 2.810 16.936 -13.414 1.00 59.66 89 ARG A C 1
ATOM 728 O O . ARG A 1 89 ? 2.687 18.116 -13.732 1.00 59.66 89 ARG A O 1
ATOM 735 N N . GLY A 1 90 ? 3.452 16.060 -14.193 1.00 51.88 90 GLY A N 1
ATOM 736 C CA . GLY A 1 90 ? 4.221 16.401 -15.401 1.00 51.88 90 GLY A CA 1
ATOM 737 C C . GLY A 1 90 ? 5.675 16.815 -15.111 1.00 51.88 90 GLY A C 1
ATOM 738 O O . GLY A 1 90 ? 6.073 16.955 -13.957 1.00 51.88 90 GLY A O 1
ATOM 739 N N . LEU A 1 91 ? 6.482 17.021 -16.167 1.00 48.44 91 LEU A N 1
ATOM 740 C CA . LEU A 1 91 ? 7.929 17.346 -16.116 1.00 48.44 91 LEU A CA 1
ATOM 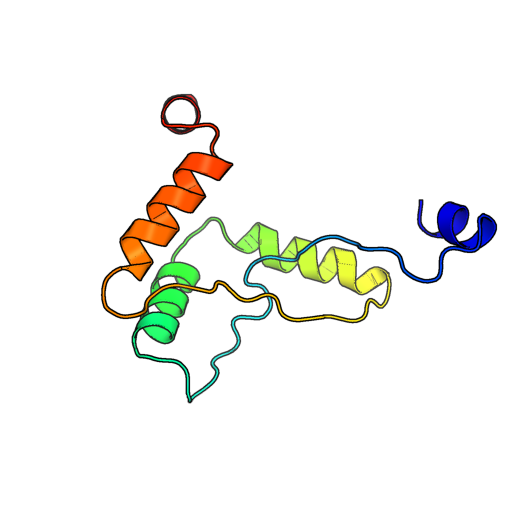741 C C . LEU A 1 91 ? 8.303 18.508 -15.167 1.00 48.44 91 LEU A C 1
ATOM 743 O O . LEU A 1 91 ? 9.431 18.564 -14.683 1.00 48.44 91 LEU A O 1
ATOM 747 N N . ALA A 1 92 ? 7.362 19.402 -14.852 1.00 48.16 92 ALA A N 1
ATOM 748 C CA . ALA A 1 92 ? 7.565 20.531 -13.945 1.00 48.16 92 ALA A CA 1
ATOM 749 C C . ALA A 1 92 ? 7.863 20.116 -12.487 1.00 48.16 92 ALA A C 1
ATOM 751 O O . ALA A 1 92 ? 8.580 20.835 -11.794 1.00 48.16 92 ALA A O 1
ATOM 752 N N . GLY A 1 93 ? 7.371 18.955 -12.031 1.00 46.62 93 GLY A N 1
ATOM 753 C CA . GLY A 1 93 ? 7.617 18.450 -10.671 1.00 46.62 93 GLY A CA 1
ATOM 754 C C . GLY A 1 93 ? 8.972 17.758 -10.476 1.00 46.62 93 GLY A C 1
ATOM 755 O O . GLY A 1 93 ? 9.378 17.528 -9.342 1.00 46.62 93 GLY A O 1
ATOM 756 N N . ILE A 1 94 ? 9.676 17.430 -11.566 1.00 47.47 94 ILE A N 1
ATOM 757 C CA . ILE A 1 94 ? 10.992 16.764 -11.532 1.00 47.47 94 ILE A CA 1
ATOM 758 C C . ILE A 1 94 ? 12.134 17.794 -11.477 1.00 47.47 94 ILE A C 1
ATOM 760 O O . ILE A 1 94 ? 13.194 17.499 -10.942 1.00 47.47 94 ILE A O 1
ATOM 764 N N . ILE A 1 95 ? 11.914 19.009 -11.992 1.00 50.69 95 ILE A N 1
ATOM 765 C CA . ILE A 1 95 ? 12.937 20.070 -12.072 1.00 50.69 95 ILE A CA 1
ATOM 766 C C . ILE A 1 95 ? 12.972 20.944 -10.802 1.00 50.69 95 ILE A C 1
ATOM 768 O O . ILE A 1 95 ? 13.945 21.649 -10.566 1.00 50.69 95 ILE A O 1
ATOM 772 N N . THR A 1 96 ? 11.934 20.904 -9.961 1.00 40.16 96 THR A N 1
ATOM 773 C CA . THR A 1 96 ? 11.801 21.783 -8.779 1.00 40.16 96 THR A CA 1
ATOM 774 C C . THR A 1 96 ? 12.071 21.101 -7.433 1.00 40.16 96 THR A C 1
ATOM 776 O O . THR A 1 96 ? 11.610 21.596 -6.405 1.00 40.16 96 THR A O 1
ATOM 779 N N . LYS A 1 97 ? 12.830 19.998 -7.403 1.00 40.06 97 LYS A N 1
ATOM 780 C CA . LYS A 1 97 ? 13.317 19.411 -6.146 1.00 40.06 97 LYS A CA 1
ATOM 781 C C . LYS A 1 97 ? 14.832 19.473 -6.039 1.00 40.06 97 LYS A C 1
ATOM 783 O O . LYS A 1 97 ? 15.491 19.168 -7.054 1.00 40.06 97 LYS A O 1
#

Radius of gyration: 16.86 Å; Cα contacts (8 Å, |Δi|>4): 26; chains: 1; bounding box: 41×39×38 Å

Mean predicted aligned error: 10.42 Å

Foldseek 3Di:
DVVVCVVVPHPDDDPDDLPPLPLDDPVPDPPVSVVVVVVVVPDPPNVVSPVSVVVVVVVVDDDDDDDDDDPDDPCVVVVVVVVVCVVCVHPVSVVPD

Secondary structure (DSSP, 8-state):
-HHHHHHTT-S-------TTTT----TTS-HHHHHHHHHHHT-TTTHHHHHHHHHHHTT-------------GGGHHHHHHHHHHHHTTSTHHHH--

Solvent-accessible surface area (backbone atoms only — not comparable to full-atom values): 6436 Å² total; per-residue (Å²): 106,71,69,55,40,48,74,74,65,52,92,76,81,84,86,67,86,49,65,76,67,75,74,64,90,59,89,84,56,58,75,63,53,59,52,46,53,51,57,52,77,71,40,91,75,51,68,60,30,53,53,50,38,59,59,51,52,79,70,73,66,88,86,74,91,83,84,86,88,71,98,55,82,88,49,56,67,61,52,52,53,51,51,51,36,62,74,46,72,35,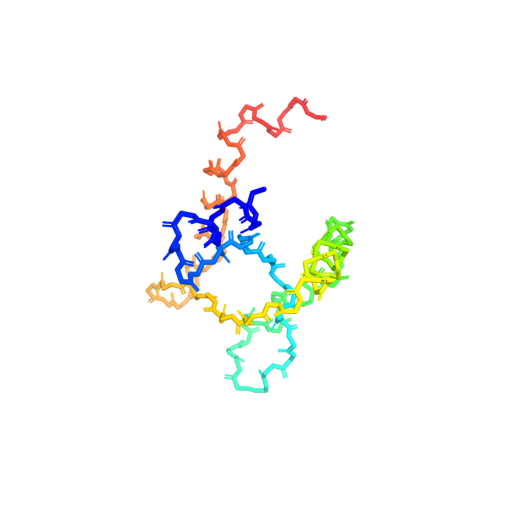77,71,56,70,74,76,110